Protein AF-A0A087TR12-F1 (afdb_monomer)

Radius of gyration: 14.31 Å; Cα contacts (8 Å, |Δi|>4): 98; chains: 1; bounding box: 40×20×43 Å

Secondary structure (DSSP, 8-state):
---------EEEEEEE-TTS-EEEEEEETT-BHHHHHHHHHHHTT-S-GGG---EEE-TTS-EEEPPSSSBHHHHH--

Organism: Stegodyphus mimosarum (NCBI:txid407821)

Foldseek 3Di:
DDDPPPPFDKDWDWAQDPVRDIDIDIDTQQAFLLVVLVVVCVVVVPPPSVVDFGWDQEPVRDIDTRDRGDGPNVVNPD

Sequence (78 aa):
MPCFGGKKKKYQCTVVLLDETDIVEEIEHKTRGEVILDKVYKHLNLLETAYFGLRYLNKSGESRWLDPLAKISKQLKG

Mean predicted aligned error: 6.43 Å

pLDDT: mean 86.28, std 11.61, range [48.03, 94.31]

InterPro domains:
  IPR000299 FERM domain [PS50057] (11-78)
  IPR018979 FERM, N-terminal [PF09379] (15-77)
  IPR029071 Ubiquitin-like domain superfamily [SSF54236] (8-76)

Solvent-accessible surface area (backbone atoms only — not comparable to full-atom values): 4967 Å² total; per-residue (Å²): 134,85,76,85,74,75,77,79,55,68,44,82,44,78,46,74,47,97,84,75,46,76,46,81,44,85,42,50,59,82,39,37,28,42,62,56,51,52,51,53,34,59,73,68,68,53,82,70,55,90,82,59,84,54,72,46,66,37,83,86,69,48,80,40,74,62,51,43,89,42,39,43,54,61,64,61,56,106

Nearest PDB structures (foldseek):
  3bin-assembly3_A  TM=9.601E-01  e=3.553E-07  Homo sapiens
  6ibe-assembly1_A  TM=9.583E-01  e=3.553E-07  Homo sapiens
  6d21-assembly1_A  TM=9.317E-01  e=7.574E-06  Danio rerio
  6d2q-assembly1_A  TM=9.277E-01  e=9.826E-06  Danio rerio
  6d2k-assembly1_A  TM=8.744E-01  e=1.654E-05  Mus musculus

Structure (mmCIF, N/CA/C/O backbone):
data_AF-A0A087TR12-F1
#
_entry.id   AF-A0A087TR12-F1
#
loop_
_atom_site.group_PDB
_atom_site.id
_atom_site.type_symbol
_atom_site.label_atom_id
_atom_site.label_alt_id
_atom_site.label_comp_id
_atom_site.label_asym_id
_atom_site.label_entity_id
_atom_site.label_seq_id
_atom_site.pdbx_PDB_ins_code
_atom_site.Cartn_x
_atom_site.Cartn_y
_atom_site.Cartn_z
_atom_site.occupancy
_atom_site.B_iso_or_equiv
_atom_site.auth_seq_id
_atom_site.auth_comp_id
_atom_site.auth_asym_id
_atom_site.auth_atom_id
_atom_site.pdbx_PDB_model_num
ATOM 1 N N . MET A 1 1 ? -27.214 10.832 29.223 1.00 52.12 1 MET A N 1
ATOM 2 C CA . MET A 1 1 ? -26.227 9.759 28.970 1.00 52.12 1 MET A CA 1
ATOM 3 C C . MET A 1 1 ? -25.293 10.225 27.861 1.00 52.12 1 MET A C 1
ATOM 5 O O . MET A 1 1 ? -25.764 10.335 26.737 1.00 52.12 1 MET A O 1
ATOM 9 N N . PRO A 1 2 ? -24.026 10.586 28.123 1.00 48.03 2 PRO A N 1
ATOM 10 C CA . PRO A 1 2 ? 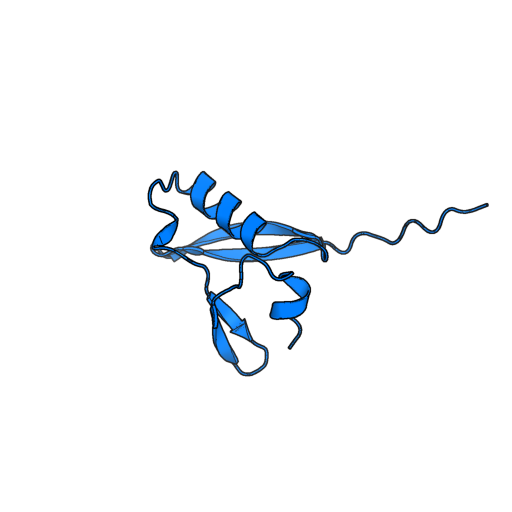-23.112 10.899 27.035 1.00 48.03 2 PRO A CA 1
ATOM 11 C C . PRO A 1 2 ? -22.622 9.583 26.423 1.00 48.03 2 PRO A C 1
ATOM 13 O O . PRO A 1 2 ? -21.953 8.783 27.074 1.00 48.03 2 PRO A O 1
ATOM 16 N N . CYS A 1 3 ? -23.004 9.336 25.172 1.00 53.94 3 CYS A N 1
ATOM 17 C CA . CYS A 1 3 ? -22.469 8.246 24.370 1.00 53.94 3 CYS A CA 1
ATOM 18 C C . CYS A 1 3 ? -20.955 8.445 24.224 1.00 53.94 3 CYS A C 1
ATOM 20 O O . CYS A 1 3 ? -20.511 9.465 23.695 1.00 53.94 3 CYS A O 1
ATOM 22 N N . PHE A 1 4 ? -20.159 7.476 24.681 1.00 57.28 4 PHE A N 1
ATOM 23 C CA . PHE A 1 4 ? -18.712 7.438 24.471 1.00 57.28 4 PHE A CA 1
ATOM 24 C C . PHE A 1 4 ? -18.412 7.214 22.981 1.00 57.28 4 PHE A C 1
ATOM 26 O O . PHE A 1 4 ? -18.103 6.110 22.536 1.00 57.28 4 PHE A O 1
ATOM 33 N N . GLY A 1 5 ? -18.522 8.277 22.184 1.00 55.34 5 GLY A N 1
ATOM 34 C CA . GLY A 1 5 ? -18.037 8.324 20.814 1.00 55.34 5 GLY A CA 1
ATOM 35 C C . GLY A 1 5 ? -16.515 8.260 20.826 1.00 55.34 5 GLY A C 1
ATOM 36 O O . GLY A 1 5 ? -15.842 9.288 20.885 1.00 55.34 5 GLY A O 1
ATOM 37 N N . GLY A 1 6 ? -15.956 7.048 20.820 1.00 59.22 6 GLY A N 1
ATOM 38 C CA . GLY A 1 6 ? -14.518 6.844 20.689 1.00 59.22 6 GLY A CA 1
ATOM 39 C C . GLY A 1 6 ? -14.019 7.540 19.424 1.00 59.22 6 GLY A C 1
ATOM 40 O O . GLY A 1 6 ? -14.379 7.145 18.316 1.00 59.22 6 GLY A O 1
ATOM 41 N N . LYS A 1 7 ? -13.217 8.600 19.586 1.00 60.47 7 LYS A N 1
ATOM 42 C CA . LYS A 1 7 ? -12.666 9.384 18.474 1.00 60.47 7 LYS A CA 1
ATOM 43 C C . LYS A 1 7 ? -11.932 8.443 17.514 1.00 60.47 7 LYS A C 1
ATOM 45 O O . LYS A 1 7 ? -10.964 7.784 17.900 1.00 60.47 7 LYS A O 1
ATOM 50 N N . LYS A 1 8 ? -12.399 8.368 16.265 1.00 67.56 8 LYS A N 1
ATOM 51 C CA . LYS A 1 8 ? -11.737 7.616 15.196 1.00 67.56 8 LYS A CA 1
ATOM 52 C C . LYS A 1 8 ? -10.372 8.259 14.943 1.00 67.56 8 LYS A C 1
ATOM 54 O O . LYS A 1 8 ? -10.300 9.333 14.356 1.00 67.56 8 LYS A O 1
ATOM 59 N N . LYS A 1 9 ? -9.291 7.643 15.435 1.00 75.19 9 LYS A N 1
ATOM 60 C CA . LYS A 1 9 ? -7.927 8.086 15.117 1.00 75.19 9 LYS A CA 1
ATOM 61 C C . LYS A 1 9 ? -7.686 7.856 13.629 1.00 75.19 9 LYS A C 1
ATOM 63 O O . LYS A 1 9 ? -7.705 6.706 13.176 1.00 75.19 9 LYS A O 1
ATOM 68 N N . LYS A 1 10 ? -7.503 8.961 12.916 1.00 83.94 10 LYS A N 1
ATOM 69 C CA . LYS A 1 10 ? -7.098 8.992 11.519 1.00 83.94 10 LYS A CA 1
ATOM 70 C C . LYS A 1 10 ? -5.582 9.125 11.438 1.00 83.94 10 LYS A C 1
ATOM 72 O O . LYS A 1 10 ? -4.975 9.762 12.299 1.00 83.94 10 LYS A O 1
ATOM 77 N N . TYR A 1 11 ? -4.994 8.487 10.442 1.00 86.25 11 TYR A N 1
ATOM 78 C CA . TYR A 1 11 ? -3.578 8.538 10.129 1.00 86.25 11 TYR A CA 1
ATOM 79 C C . TYR A 1 11 ? -3.434 8.978 8.681 1.00 86.25 11 TYR A C 1
ATOM 81 O O . TYR A 1 11 ? -4.223 8.574 7.828 1.00 86.25 11 TYR A O 1
ATOM 89 N N . GLN A 1 12 ? -2.420 9.787 8.425 1.00 88.38 12 GLN A N 1
ATOM 90 C CA . GLN A 1 12 ? -2.023 10.146 7.078 1.00 88.38 12 GLN A CA 1
ATOM 91 C C . GLN A 1 12 ? -0.956 9.148 6.627 1.00 88.38 12 GLN A C 1
ATOM 93 O O . GLN A 1 12 ? 0.047 8.959 7.316 1.00 88.38 12 GLN A O 1
ATOM 98 N N . CYS A 1 13 ? -1.208 8.473 5.512 1.00 89.75 13 CYS A N 1
ATOM 99 C CA . CYS A 1 13 ? -0.276 7.553 4.882 1.00 89.75 13 CYS A CA 1
ATOM 100 C C . CYS A 1 13 ? 0.205 8.162 3.572 1.00 89.75 13 CYS A C 1
ATOM 102 O O . CYS A 1 13 ? -0.600 8.424 2.684 1.00 89.75 13 CYS A O 1
ATOM 104 N N . THR A 1 14 ? 1.515 8.345 3.459 1.00 93.19 14 THR A N 1
ATOM 105 C CA . THR A 1 14 ? 2.164 8.708 2.200 1.00 93.19 14 THR A CA 1
ATOM 106 C C . THR A 1 14 ? 2.651 7.435 1.524 1.00 93.19 14 THR A C 1
ATOM 108 O O . THR A 1 14 ? 3.356 6.633 2.140 1.00 93.19 14 THR A O 1
ATOM 111 N N . VAL A 1 15 ? 2.238 7.235 0.280 1.00 93.12 15 VAL A N 1
ATOM 112 C CA . VAL A 1 15 ? 2.649 6.131 -0.578 1.00 93.12 15 VAL A CA 1
ATOM 113 C C . VAL A 1 15 ? 3.539 6.703 -1.668 1.00 93.12 15 VAL A C 1
ATOM 115 O O . VAL A 1 15 ? 3.073 7.509 -2.466 1.00 93.12 15 VAL A O 1
ATOM 118 N N . VAL A 1 16 ? 4.793 6.263 -1.694 1.00 94.00 16 VAL A N 1
ATOM 119 C CA . VAL A 1 16 ? 5.749 6.612 -2.749 1.00 94.00 16 VAL A CA 1
ATOM 120 C C . VAL A 1 16 ? 5.566 5.629 -3.901 1.00 94.00 16 VAL A C 1
ATOM 122 O O . VAL A 1 16 ? 5.619 4.411 -3.696 1.00 94.00 16 VAL A O 1
ATOM 125 N N . LEU A 1 17 ? 5.315 6.151 -5.094 1.00 93.50 17 LEU A N 1
ATOM 126 C CA . LEU A 1 17 ? 5.134 5.378 -6.315 1.00 93.50 17 LEU A CA 1
ATOM 127 C C . LEU A 1 17 ? 6.468 5.086 -7.012 1.00 93.50 17 LEU A C 1
ATOM 129 O O . LEU A 1 17 ? 7.534 5.546 -6.608 1.00 93.50 17 LEU A O 1
ATOM 133 N N . LEU A 1 18 ? 6.409 4.269 -8.067 1.00 91.75 18 LEU A N 1
ATOM 134 C CA . LEU A 1 18 ? 7.592 3.851 -8.828 1.00 91.75 18 LEU A CA 1
ATOM 135 C C . LEU A 1 18 ? 8.219 4.984 -9.651 1.00 91.75 18 LEU A C 1
ATOM 137 O O . LEU A 1 18 ? 9.384 4.883 -10.018 1.00 91.75 18 LEU A O 1
ATOM 141 N N . ASP A 1 19 ? 7.457 6.035 -9.942 1.00 92.38 19 ASP A N 1
ATOM 142 C CA . ASP A 1 19 ? 7.891 7.248 -10.638 1.00 92.38 19 ASP A CA 1
ATOM 143 C C . ASP A 1 19 ? 8.307 8.369 -9.669 1.00 92.38 19 ASP A C 1
ATOM 145 O O . ASP A 1 19 ? 8.386 9.527 -10.068 1.00 92.38 19 ASP A O 1
ATOM 149 N N . GLU A 1 20 ? 8.555 8.025 -8.400 1.00 92.94 20 GLU A N 1
ATOM 150 C CA . GLU A 1 20 ? 8.943 8.953 -7.326 1.00 92.94 20 GLU A CA 1
ATOM 151 C C . GLU A 1 20 ? 7.860 9.979 -6.956 1.00 92.94 20 GLU A C 1
ATOM 153 O O . GLU A 1 20 ? 8.120 10.922 -6.209 1.00 92.94 20 GLU A O 1
ATOM 158 N N . THR A 1 21 ? 6.624 9.788 -7.428 1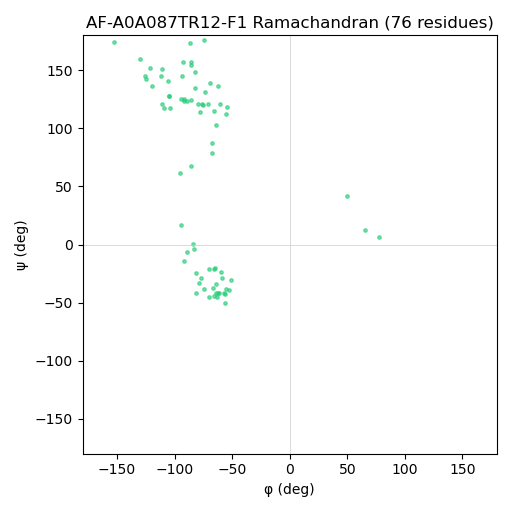.00 93.62 21 THR A N 1
ATOM 159 C CA . THR A 1 21 ? 5.491 10.612 -7.004 1.00 93.62 21 THR A CA 1
ATOM 160 C C . THR A 1 21 ? 4.908 10.123 -5.680 1.00 93.62 21 THR A C 1
ATOM 162 O O . THR A 1 21 ? 4.902 8.930 -5.372 1.00 93.62 21 THR A O 1
ATOM 165 N N . ASP A 1 22 ? 4.389 11.061 -4.890 1.00 93.81 22 ASP A N 1
ATOM 166 C CA . ASP A 1 22 ? 3.778 10.776 -3.596 1.00 93.81 22 ASP A CA 1
ATOM 167 C C . ASP A 1 22 ? 2.253 10.869 -3.672 1.00 93.81 22 ASP A C 1
ATOM 169 O O . ASP A 1 22 ? 1.690 11.900 -4.046 1.00 93.81 22 ASP A O 1
ATOM 173 N N . ILE A 1 23 ? 1.571 9.820 -3.215 1.00 92.19 23 ILE A N 1
ATOM 174 C CA . ILE A 1 23 ? 0.129 9.841 -2.963 1.00 92.19 23 ILE A CA 1
ATOM 175 C C . ILE A 1 23 ? -0.106 9.910 -1.461 1.00 92.19 23 ILE A C 1
ATOM 177 O O . ILE A 1 23 ? 0.387 9.085 -0.693 1.00 92.19 23 ILE A O 1
ATOM 181 N N . VAL A 1 24 ? -0.916 10.873 -1.033 1.00 92.19 24 VAL A N 1
ATOM 182 C CA . VAL A 1 24 ? -1.300 11.033 0.369 1.00 92.19 24 VAL A CA 1
ATOM 183 C C . VAL A 1 24 ? -2.728 10.545 0.572 1.00 92.19 24 VAL A C 1
ATOM 185 O O . VAL A 1 24 ? -3.672 11.130 0.052 1.00 92.19 24 VAL A O 1
ATOM 188 N N . GLU A 1 25 ? -2.889 9.514 1.398 1.00 90.38 25 GLU A N 1
ATOM 189 C CA . GLU A 1 25 ? -4.182 8.927 1.734 1.00 90.38 25 GLU A CA 1
ATOM 190 C C . GLU A 1 25 ? -4.483 9.015 3.231 1.00 90.38 25 GLU A C 1
ATOM 192 O O . GLU A 1 25 ? -3.647 8.720 4.089 1.00 90.38 25 GLU A O 1
ATOM 197 N N . GLU A 1 26 ? -5.723 9.376 3.562 1.00 90.25 26 GLU A N 1
ATOM 198 C CA . GLU A 1 26 ? -6.210 9.360 4.939 1.00 90.25 26 GLU A CA 1
ATOM 199 C C . GLU A 1 26 ? -6.816 7.987 5.262 1.00 90.25 26 GLU A C 1
ATOM 201 O O . GLU A 1 26 ? -7.748 7.513 4.599 1.00 90.25 26 GLU A O 1
ATOM 206 N N . ILE A 1 27 ? -6.293 7.340 6.304 1.00 89.12 27 ILE A N 1
ATOM 207 C CA . ILE A 1 27 ? -6.757 6.032 6.771 1.00 89.12 27 ILE A CA 1
ATOM 208 C C . ILE A 1 27 ? -7.218 6.074 8.224 1.00 89.12 27 ILE A C 1
ATOM 210 O O . ILE A 1 27 ? -6.721 6.835 9.050 1.00 89.12 27 ILE A O 1
ATOM 214 N N . GLU A 1 28 ? -8.150 5.198 8.582 1.00 89.94 28 GLU A N 1
ATOM 215 C CA . GLU A 1 28 ? -8.561 5.008 9.968 1.00 89.94 28 GLU A CA 1
ATOM 2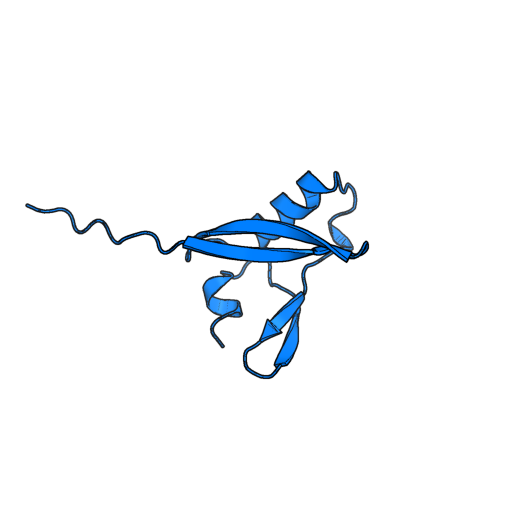16 C C . GLU A 1 28 ? -7.747 3.886 10.628 1.00 89.94 28 GLU A C 1
ATOM 218 O O . GLU A 1 28 ? -7.288 2.943 9.985 1.00 89.94 28 GLU A O 1
ATOM 223 N N . HIS A 1 29 ? -7.658 3.894 11.961 1.00 84.31 29 HIS A N 1
ATOM 224 C CA . HIS A 1 29 ? -7.027 2.804 12.721 1.00 84.31 29 HIS A CA 1
ATOM 225 C C . HIS A 1 29 ? -7.550 1.397 12.358 1.00 84.31 29 HIS A C 1
ATOM 227 O O . HIS A 1 29 ? -6.848 0.397 12.520 1.00 84.31 29 HIS A O 1
ATOM 233 N N . LYS A 1 30 ? -8.818 1.278 11.953 1.00 85.56 30 LYS A N 1
ATOM 234 C CA . LYS A 1 30 ? -9.459 -0.012 11.656 1.00 85.56 30 LYS A CA 1
ATOM 235 C C . LYS A 1 30 ? -9.289 -0.450 10.198 1.00 85.56 30 LYS A C 1
ATOM 237 O O . LYS A 1 30 ? -9.677 -1.576 9.894 1.00 85.56 30 LYS A O 1
ATOM 242 N N . THR A 1 31 ? -8.716 0.399 9.347 1.00 89.88 31 THR A N 1
ATOM 243 C CA . THR A 1 31 ? -8.535 0.139 7.919 1.00 89.88 31 THR A CA 1
ATOM 244 C C . THR A 1 31 ? -7.619 -1.071 7.695 1.00 89.88 31 THR A C 1
ATOM 246 O O . THR A 1 31 ? -6.611 -1.257 8.389 1.00 89.88 31 THR A O 1
ATOM 249 N N . ARG A 1 32 ? -8.017 -1.932 6.752 1.00 93.19 32 ARG A N 1
ATOM 250 C CA . ARG A 1 32 ? -7.239 -3.088 6.279 1.00 93.19 32 ARG A CA 1
ATOM 251 C C . ARG A 1 32 ? -6.280 -2.670 5.169 1.00 93.19 32 ARG A C 1
ATOM 253 O O . ARG A 1 32 ? -6.566 -1.694 4.480 1.00 93.19 32 ARG A O 1
ATOM 260 N N . GLY A 1 33 ? -5.183 -3.409 4.999 1.00 91.88 33 GLY A N 1
ATOM 261 C CA . GLY A 1 33 ? -4.193 -3.144 3.950 1.00 91.88 33 GLY A CA 1
ATOM 262 C C . GLY A 1 33 ? -4.806 -3.108 2.552 1.00 91.88 33 GLY A C 1
ATOM 263 O O . GLY A 1 33 ? -4.492 -2.212 1.774 1.00 91.88 33 GLY A O 1
ATOM 264 N N . GLU A 1 34 ? -5.766 -3.998 2.293 1.00 94.31 34 GLU A N 1
ATOM 265 C CA . GLU A 1 34 ? -6.503 -4.095 1.027 1.00 94.31 34 GLU A CA 1
ATOM 266 C C . GLU A 1 34 ? -7.114 -2.759 0.592 1.00 94.31 34 GLU A C 1
ATOM 268 O O . GLU A 1 34 ? -7.044 -2.400 -0.575 1.00 94.31 34 GLU A O 1
ATOM 273 N N . VAL A 1 35 ? -7.645 -1.975 1.535 1.00 93.06 35 VAL A N 1
ATOM 274 C CA . VAL A 1 35 ? -8.305 -0.702 1.217 1.00 93.06 35 VAL A CA 1
ATOM 275 C C . VAL A 1 35 ? -7.313 0.329 0.679 1.00 93.06 35 VAL A C 1
ATOM 277 O O . VAL A 1 35 ? -7.664 1.095 -0.210 1.00 93.06 35 VAL A O 1
ATOM 280 N N . ILE A 1 36 ? -6.082 0.378 1.203 1.00 92.38 36 ILE A N 1
ATOM 281 C CA . ILE A 1 36 ? -5.056 1.285 0.661 1.00 92.38 36 ILE A CA 1
ATOM 282 C C . ILE A 1 36 ? -4.613 0.803 -0.714 1.00 92.38 36 ILE A C 1
ATOM 284 O O . ILE A 1 36 ? -4.501 1.614 -1.627 1.00 92.38 36 ILE A O 1
ATOM 288 N N . LEU A 1 37 ? -4.374 -0.502 -0.854 1.00 93.56 37 LEU A N 1
ATOM 289 C CA . LEU A 1 37 ? -3.949 -1.097 -2.118 1.00 93.56 37 LEU A CA 1
ATOM 290 C C . LEU A 1 37 ? -4.958 -0.784 -3.227 1.00 93.56 37 LEU A C 1
ATOM 292 O O . LEU A 1 37 ? -4.579 -0.222 -4.248 1.00 93.56 37 LEU A O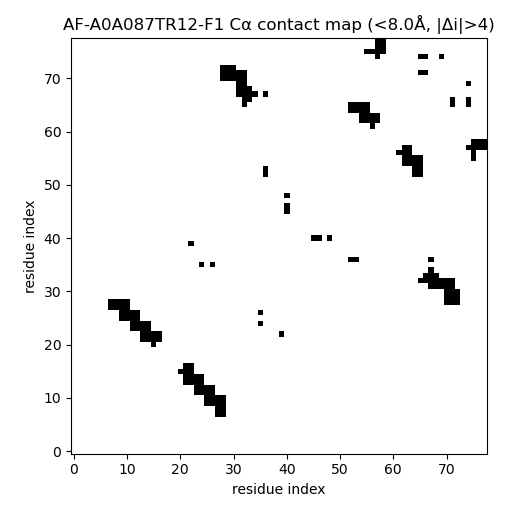 1
ATOM 296 N N . ASP A 1 38 ? -6.245 -1.024 -2.975 1.00 93.25 38 ASP A N 1
ATOM 297 C CA . ASP A 1 38 ? -7.332 -0.722 -3.910 1.00 93.25 38 ASP A CA 1
ATOM 298 C C . ASP A 1 38 ? -7.371 0.762 -4.310 1.00 93.25 38 ASP A C 1
ATOM 300 O O . ASP A 1 38 ? -7.516 1.083 -5.488 1.00 93.25 38 ASP A O 1
ATOM 304 N N . LYS A 1 39 ? -7.171 1.685 -3.360 1.00 92.56 39 LYS A N 1
ATOM 305 C CA . LYS A 1 39 ? -7.101 3.121 -3.670 1.00 92.56 39 LYS A CA 1
ATOM 306 C C . LYS A 1 39 ? -5.925 3.471 -4.580 1.00 92.56 39 LYS A C 1
ATOM 308 O O . LYS A 1 39 ? -6.112 4.216 -5.538 1.00 92.56 39 LYS A O 1
ATOM 313 N N . VAL A 1 40 ? -4.739 2.930 -4.302 1.00 93.19 40 VAL A N 1
ATOM 314 C CA . VAL A 1 40 ? -3.536 3.174 -5.113 1.00 93.19 40 VAL A CA 1
ATOM 315 C C . VAL A 1 40 ? -3.707 2.588 -6.513 1.00 93.19 40 VAL A C 1
ATOM 317 O O . VAL A 1 40 ? -3.441 3.269 -7.501 1.00 93.19 40 VAL A O 1
ATOM 320 N N . TYR A 1 41 ? -4.226 1.363 -6.622 1.00 93.62 41 TYR A N 1
ATOM 321 C CA . TYR A 1 41 ? -4.486 0.734 -7.915 1.00 93.62 41 TYR A CA 1
ATOM 322 C C . TYR A 1 41 ? -5.513 1.509 -8.738 1.00 93.62 41 TYR A C 1
ATOM 324 O O . TYR A 1 41 ? -5.304 1.715 -9.930 1.00 93.62 41 TYR A O 1
ATOM 332 N N . LYS A 1 42 ? -6.590 1.989 -8.106 1.00 92.50 42 LYS A N 1
ATOM 333 C CA . LYS A 1 42 ? -7.591 2.841 -8.762 1.00 92.50 42 LYS A CA 1
ATOM 334 C C . LYS A 1 42 ? -7.009 4.172 -9.216 1.00 92.50 42 LYS A C 1
ATOM 336 O O . LYS A 1 42 ? -7.320 4.603 -10.320 1.00 92.50 42 LYS A O 1
ATOM 341 N N . HIS A 1 43 ? -6.162 4.803 -8.402 1.00 91.31 43 HIS A N 1
ATOM 342 C CA . HIS A 1 43 ? -5.505 6.058 -8.765 1.00 91.31 43 HIS A CA 1
ATOM 343 C C . HIS A 1 43 ? -4.617 5.897 -10.007 1.00 91.31 43 HIS A C 1
ATOM 345 O O . HIS A 1 43 ? -4.646 6.733 -10.903 1.00 91.31 43 HIS A O 1
ATOM 351 N N . LEU A 1 44 ? -3.884 4.786 -10.083 1.00 91.38 44 LEU A N 1
ATOM 352 C CA . LEU A 1 44 ? -3.014 4.448 -11.211 1.00 91.38 44 LEU A CA 1
ATOM 353 C C . LEU A 1 44 ? -3.745 3.790 -12.390 1.00 91.38 44 LEU A C 1
ATOM 355 O O . LEU A 1 44 ? -3.119 3.502 -13.407 1.00 91.38 44 LEU A O 1
ATOM 359 N N . ASN A 1 45 ? -5.048 3.522 -12.257 1.00 91.94 45 ASN A N 1
ATOM 360 C CA . ASN A 1 45 ? -5.837 2.740 -13.210 1.00 91.94 45 ASN A CA 1
ATOM 361 C C . ASN A 1 45 ? -5.168 1.394 -13.582 1.00 91.94 45 ASN A C 1
ATOM 363 O O . ASN A 1 45 ? -5.122 0.989 -14.745 1.00 91.94 45 ASN A O 1
ATOM 367 N N . LEU A 1 46 ? -4.608 0.716 -12.575 1.00 90.19 46 LEU A N 1
ATOM 368 C CA . LEU A 1 46 ? -3.882 -0.546 -12.717 1.00 90.19 46 LEU A CA 1
ATOM 369 C C . LEU A 1 46 ? -4.849 -1.712 -12.943 1.00 90.19 46 LEU A C 1
ATOM 371 O O . LEU A 1 46 ? -5.671 -2.023 -12.083 1.00 90.19 46 LEU A O 1
ATOM 375 N N . LEU A 1 47 ? -4.704 -2.394 -14.081 1.00 87.19 47 LEU A N 1
ATOM 376 C CA . LEU A 1 47 ? -5.475 -3.600 -14.400 1.00 87.19 47 LEU A CA 1
ATOM 377 C C . LEU A 1 47 ? -4.879 -4.852 -13.740 1.00 87.19 47 LEU A C 1
ATOM 379 O O . LEU A 1 47 ? -5.607 -5.673 -13.189 1.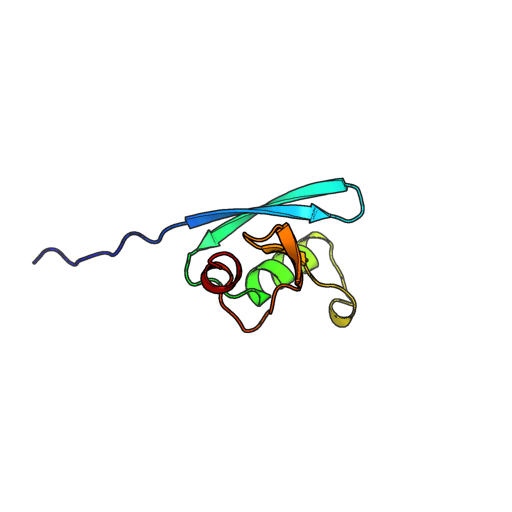00 87.19 47 LEU A O 1
ATOM 383 N N . GLU A 1 48 ? -3.552 -4.990 -13.750 1.00 91.56 48 GLU A N 1
ATOM 384 C CA . GLU A 1 48 ? -2.867 -6.190 -13.257 1.00 91.56 48 GLU A CA 1
ATOM 385 C C . GLU A 1 48 ? -2.409 -6.052 -11.798 1.00 91.56 48 GLU A C 1
ATOM 387 O O . GLU A 1 48 ? -1.225 -6.118 -11.470 1.00 91.56 48 GLU A O 1
ATOM 392 N N . THR A 1 49 ? -3.358 -5.862 -10.885 1.00 90.12 49 THR A N 1
ATOM 393 C CA . THR A 1 49 ? -3.072 -5.597 -9.462 1.00 90.12 49 THR A CA 1
ATOM 394 C C . THR A 1 49 ? -2.398 -6.760 -8.729 1.00 90.12 49 THR A C 1
ATOM 396 O O . THR A 1 49 ? -1.741 -6.539 -7.716 1.00 90.12 49 THR A O 1
ATOM 399 N N . ALA A 1 50 ? -2.494 -7.984 -9.259 1.00 89.31 50 ALA A N 1
ATOM 400 C CA . ALA A 1 50 ? -1.903 -9.186 -8.671 1.00 89.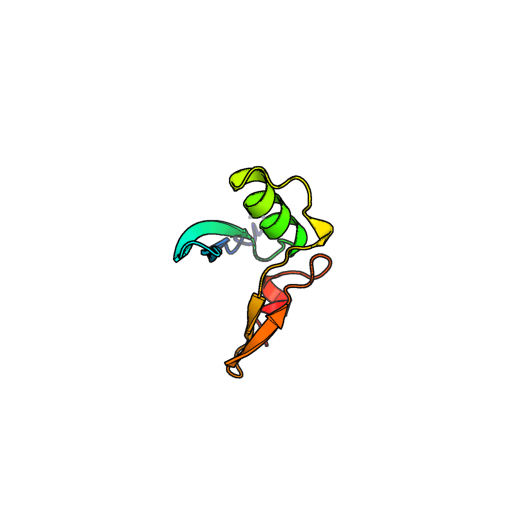31 50 ALA A CA 1
ATOM 401 C C . ALA A 1 50 ? -0.362 -9.185 -8.651 1.00 89.31 50 ALA A C 1
ATOM 403 O O . ALA A 1 50 ? 0.231 -9.916 -7.859 1.00 89.31 50 ALA A O 1
ATOM 404 N N . TYR A 1 51 ? 0.288 -8.376 -9.495 1.00 91.94 51 TYR A N 1
ATOM 405 C CA . TYR A 1 51 ? 1.753 -8.281 -9.549 1.00 91.94 51 TYR A CA 1
ATOM 406 C C . TYR A 1 51 ? 2.331 -7.190 -8.649 1.00 91.94 51 TYR A C 1
ATOM 408 O O . TYR A 1 51 ? 3.537 -7.165 -8.406 1.00 91.94 51 TYR A O 1
ATOM 416 N N . PHE A 1 52 ? 1.490 -6.284 -8.155 1.00 92.94 52 PHE A N 1
ATOM 417 C CA . PHE A 1 52 ? 1.930 -5.125 -7.391 1.00 92.94 52 PHE A CA 1
ATOM 418 C C . PHE A 1 52 ? 1.522 -5.251 -5.932 1.00 92.94 52 PHE A C 1
ATOM 420 O O . PHE A 1 52 ? 0.489 -5.818 -5.593 1.00 92.94 52 PHE A O 1
ATOM 427 N N . GLY A 1 53 ? 2.308 -4.644 -5.054 1.00 92.81 53 GLY A N 1
ATOM 428 C CA . GLY A 1 53 ? 1.993 -4.529 -3.638 1.00 92.81 53 GLY A CA 1
ATOM 429 C C . GLY A 1 53 ? 2.656 -3.297 -3.045 1.00 92.81 53 GLY A C 1
ATOM 430 O O . GLY A 1 53 ? 3.457 -2.630 -3.699 1.00 92.81 53 GLY A O 1
ATOM 431 N N . LEU A 1 54 ? 2.351 -3.015 -1.784 1.00 93.69 54 LEU A N 1
ATOM 432 C CA . LEU A 1 54 ? 2.996 -1.938 -1.040 1.00 93.69 54 LEU A CA 1
ATOM 433 C C . LEU A 1 54 ? 3.977 -2.511 -0.032 1.00 93.69 54 LEU A C 1
ATOM 435 O O . LEU A 1 54 ? 3.695 -3.510 0.631 1.00 93.69 54 LEU A O 1
ATOM 439 N N . ARG A 1 55 ? 5.123 -1.849 0.107 1.00 93.69 55 ARG A N 1
ATOM 440 C CA . ARG A 1 55 ? 6.108 -2.129 1.151 1.00 93.69 55 ARG A CA 1
ATOM 441 C C . ARG A 1 55 ? 6.158 -0.972 2.130 1.00 93.69 55 ARG A C 1
ATOM 443 O O . ARG A 1 55 ? 6.021 0.185 1.750 1.00 93.69 55 ARG A O 1
ATOM 450 N N . TYR A 1 56 ? 6.378 -1.301 3.392 1.00 91.06 56 TYR A N 1
ATOM 451 C CA . TYR A 1 56 ? 6.575 -0.333 4.459 1.00 91.06 56 TYR A CA 1
ATOM 452 C C . TYR A 1 56 ? 7.833 -0.681 5.250 1.00 91.06 56 TYR A C 1
ATOM 454 O O . TYR A 1 56 ? 8.313 -1.815 5.214 1.00 91.06 56 TYR A O 1
ATOM 462 N N . LEU A 1 57 ? 8.375 0.302 5.962 1.00 89.81 57 LEU A N 1
ATOM 463 C CA . LEU A 1 57 ? 9.452 0.082 6.920 1.00 89.81 57 LEU A CA 1
ATOM 464 C C . LEU A 1 57 ? 8.842 -0.155 8.298 1.00 89.81 57 LEU A C 1
ATOM 466 O O . LEU A 1 57 ? 8.041 0.649 8.781 1.00 89.81 57 LEU A O 1
ATOM 470 N N . ASN A 1 58 ? 9.196 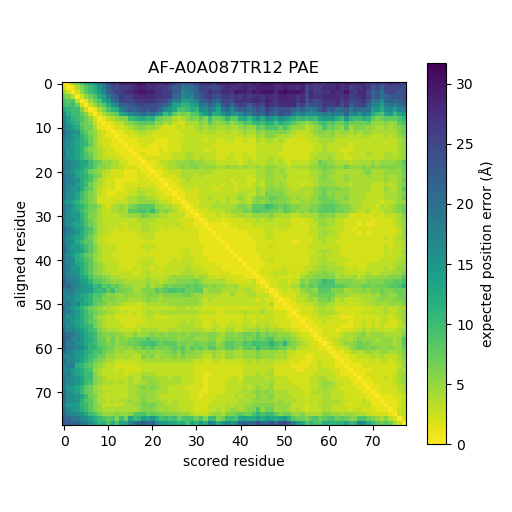-1.272 8.928 1.00 85.88 58 ASN A N 1
ATOM 471 C CA . ASN A 1 58 ? 8.824 -1.508 10.317 1.00 85.88 58 ASN A CA 1
ATOM 472 C C . ASN A 1 58 ? 9.690 -0.649 11.264 1.00 85.88 58 ASN A C 1
ATOM 474 O O . ASN A 1 58 ? 10.632 0.025 10.847 1.00 85.88 58 ASN A O 1
ATOM 478 N N . LYS A 1 59 ? 9.400 -0.694 12.569 1.00 82.88 59 LYS A N 1
ATOM 479 C CA . LYS A 1 59 ? 10.199 0.023 13.582 1.00 82.88 59 LYS A CA 1
ATOM 480 C C . LYS A 1 59 ? 11.669 -0.400 13.634 1.00 82.88 59 LYS A C 1
ATOM 482 O O . LYS A 1 59 ? 12.498 0.371 14.097 1.00 82.88 59 LYS A O 1
ATOM 487 N N . SER A 1 60 ? 11.976 -1.609 13.177 1.00 85.62 60 SER A N 1
ATOM 488 C CA . SER A 1 60 ? 13.333 -2.149 13.098 1.00 8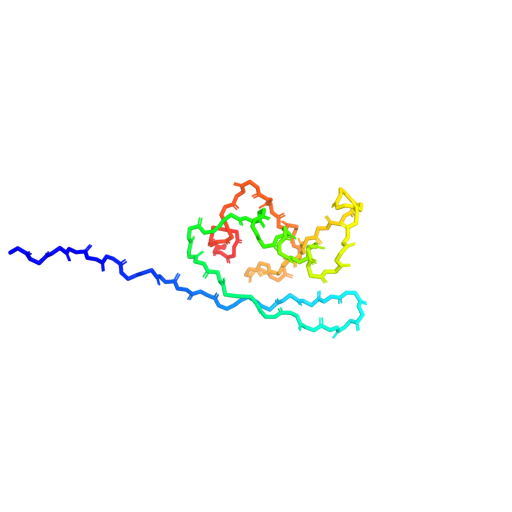5.62 60 SER A CA 1
ATOM 489 C C . SER A 1 60 ? 14.069 -1.720 11.822 1.00 85.62 60 SER A C 1
ATOM 491 O O . SER A 1 60 ? 15.212 -2.118 11.630 1.00 85.62 60 SER A O 1
ATOM 493 N N . GLY A 1 61 ? 13.440 -0.920 10.950 1.00 85.12 61 GLY A N 1
ATOM 494 C CA . GLY A 1 61 ? 14.014 -0.489 9.673 1.00 85.12 61 GLY A CA 1
ATOM 495 C C . GLY A 1 61 ? 13.975 -1.555 8.575 1.00 85.12 61 GLY A C 1
ATOM 496 O O . GLY A 1 61 ? 14.517 -1.349 7.494 1.00 85.12 61 GLY A O 1
ATOM 497 N N . GLU A 1 62 ? 13.326 -2.691 8.815 1.00 89.88 62 GLU A N 1
ATOM 498 C CA . GLU A 1 62 ? 13.175 -3.750 7.826 1.00 89.88 62 GLU A CA 1
ATOM 499 C C . GLU A 1 62 ? 12.016 -3.433 6.886 1.00 89.88 62 GLU A C 1
ATOM 501 O O . GLU A 1 62 ? 10.911 -3.076 7.316 1.00 89.88 62 GLU A O 1
ATOM 506 N N . SER A 1 63 ? 12.248 -3.625 5.589 1.00 91.38 63 SER A N 1
ATOM 507 C CA . SER A 1 63 ? 11.204 -3.469 4.586 1.00 91.38 63 SER A CA 1
ATOM 508 C C . SER A 1 63 ? 10.325 -4.716 4.541 1.00 91.38 63 SER A C 1
ATOM 510 O O . SER A 1 63 ? 10.811 -5.816 4.286 1.00 91.38 63 SER A O 1
ATOM 512 N N . ARG A 1 64 ? 9.026 -4.547 4.788 1.00 92.69 64 ARG A N 1
ATOM 513 C CA . ARG A 1 64 ? 8.036 -5.629 4.795 1.00 92.69 64 ARG A CA 1
ATOM 514 C C . ARG A 1 64 ? 6.887 -5.311 3.855 1.00 92.69 64 ARG A C 1
ATOM 516 O O . ARG A 1 64 ? 6.495 -4.154 3.714 1.00 92.69 64 ARG A O 1
ATOM 523 N N . TRP A 1 65 ? 6.353 -6.344 3.212 1.00 93.06 65 TRP A N 1
ATOM 524 C CA . TRP A 1 65 ? 5.145 -6.222 2.403 1.00 93.06 65 TRP A CA 1
ATOM 525 C C . TRP A 1 65 ? 3.932 -5.976 3.297 1.00 93.06 65 TRP A C 1
ATOM 527 O O . TRP A 1 65 ? 3.800 -6.577 4.364 1.00 93.06 65 TRP A O 1
ATOM 537 N N . LEU A 1 66 ? 3.063 -5.076 2.853 1.00 93.56 66 LEU A N 1
ATOM 538 C CA . LEU A 1 66 ? 1.778 -4.823 3.474 1.00 93.56 66 LEU A CA 1
ATOM 539 C C . LEU A 1 66 ? 0.859 -6.016 3.204 1.00 93.56 66 LEU A C 1
ATOM 541 O O . LEU A 1 66 ? 0.557 -6.334 2.057 1.00 93.56 66 LEU A O 1
ATOM 545 N N . ASP A 1 67 ? 0.385 -6.650 4.265 1.00 93.56 67 ASP A N 1
ATOM 546 C CA . ASP A 1 67 ? -0.613 -7.707 4.189 1.00 93.56 67 ASP A CA 1
ATOM 547 C C . ASP A 1 67 ? -2.006 -7.084 3.937 1.00 93.56 67 ASP A C 1
ATOM 549 O O . ASP A 1 67 ? -2.464 -6.262 4.749 1.00 93.56 67 ASP A O 1
ATOM 553 N N . PRO A 1 68 ? -2.697 -7.447 2.837 1.00 92.12 68 PRO A N 1
ATOM 554 C CA . PRO A 1 68 ? -4.020 -6.920 2.514 1.00 92.12 68 PRO A CA 1
ATOM 555 C C . PRO A 1 68 ? -5.090 -7.316 3.542 1.00 92.12 68 PRO A C 1
ATOM 557 O O . PRO A 1 68 ? -5.983 -6.518 3.846 1.00 92.12 68 PRO A O 1
ATOM 560 N N . LEU A 1 69 ? -4.985 -8.510 4.131 1.00 91.81 69 LEU A N 1
ATOM 561 C CA . LEU A 1 69 ? -5.979 -9.067 5.050 1.00 91.81 69 LEU A CA 1
ATOM 562 C C . LEU A 1 69 ? -5.819 -8.514 6.474 1.00 91.81 69 LEU A C 1
ATOM 564 O O . LEU A 1 69 ? -6.786 -8.451 7.247 1.00 91.81 69 LEU A O 1
ATOM 568 N N . ALA A 1 70 ? -4.613 -8.066 6.827 1.00 91.88 70 ALA A N 1
ATOM 569 C CA . ALA A 1 70 ? -4.317 -7.493 8.131 1.00 91.88 70 ALA A CA 1
ATOM 570 C C . ALA A 1 70 ? -4.624 -5.986 8.215 1.00 91.88 70 ALA A C 1
ATOM 572 O O . ALA A 1 70 ? -4.644 -5.229 7.245 1.00 91.88 70 ALA A O 1
ATOM 573 N N . LYS A 1 71 ? -4.845 -5.505 9.444 1.00 90.88 71 LYS A N 1
ATOM 574 C CA . LYS A 1 71 ? -5.035 -4.071 9.718 1.00 90.88 71 LYS A CA 1
ATOM 575 C C . LYS A 1 71 ? -3.706 -3.338 9.620 1.00 90.88 71 LYS A C 1
ATOM 577 O O . LYS A 1 71 ? -2.763 -3.723 10.307 1.00 90.88 71 LYS A O 1
ATOM 582 N N . ILE A 1 72 ? -3.665 -2.230 8.885 1.00 89.56 72 ILE A N 1
ATOM 583 C CA . ILE A 1 72 ? -2.450 -1.412 8.720 1.00 89.56 72 ILE A CA 1
ATOM 584 C C . ILE A 1 72 ? -1.908 -0.963 10.078 1.00 89.56 72 ILE A C 1
ATOM 586 O O . ILE A 1 72 ? -0.724 -1.096 10.365 1.00 89.56 72 ILE A O 1
ATOM 590 N N . SER A 1 73 ? -2.794 -0.535 10.980 1.00 86.62 73 SER A N 1
ATOM 591 C CA . SER A 1 73 ? -2.403 -0.117 12.330 1.00 86.62 73 SER A CA 1
ATOM 592 C C . SER A 1 73 ? -1.700 -1.205 13.142 1.00 86.62 73 SER A C 1
ATOM 594 O O . SER A 1 73 ? -0.893 -0.863 13.996 1.00 86.62 73 SER A O 1
ATOM 596 N N . LYS A 1 74 ? -1.988 -2.492 12.906 1.00 87.62 74 LYS A N 1
ATOM 597 C CA . LYS A 1 74 ? -1.277 -3.602 13.557 1.00 87.62 74 LYS A CA 1
ATOM 598 C C . LYS A 1 74 ? 0.078 -3.874 12.906 1.00 87.62 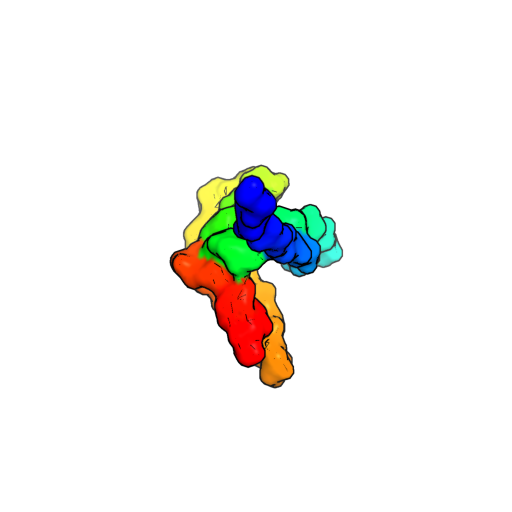74 LYS A C 1
ATOM 600 O O . LYS A 1 74 ? 1.000 -4.255 13.605 1.00 87.62 74 LYS A O 1
ATOM 605 N N . GLN A 1 75 ? 0.185 -3.675 11.597 1.00 87.75 75 GLN A N 1
ATOM 606 C CA . GLN A 1 75 ? 1.406 -3.925 10.829 1.00 87.75 75 GLN A CA 1
ATOM 607 C C . GLN A 1 75 ? 2.471 -2.844 11.066 1.00 87.75 75 GLN A C 1
ATOM 609 O O . GLN A 1 75 ? 3.654 -3.153 11.196 1.00 87.75 75 GLN A O 1
ATOM 614 N N . LEU A 1 76 ? 2.040 -1.583 11.179 1.00 81.00 76 LEU A N 1
ATOM 615 C CA . LEU A 1 76 ? 2.912 -0.437 11.464 1.00 81.00 76 LEU A CA 1
ATOM 616 C C . LEU A 1 76 ? 3.316 -0.357 12.944 1.00 81.00 76 LEU A C 1
ATOM 618 O O . LEU A 1 76 ? 4.391 0.138 13.280 1.00 81.00 76 LEU A O 1
ATOM 622 N N . LYS A 1 77 ? 2.460 -0.853 13.845 1.00 69.75 77 LYS A N 1
ATOM 623 C CA . LYS A 1 77 ? 2.768 -1.016 15.271 1.00 69.75 77 LYS A CA 1
ATOM 624 C C . LYS A 1 77 ? 3.468 -2.358 15.497 1.00 69.75 77 LYS A C 1
ATOM 626 O O . LYS A 1 77 ? 2.893 -3.251 16.110 1.00 69.75 77 LYS A O 1
ATOM 631 N N . GLY A 1 78 ? 4.694 -2.481 14.991 1.00 55.16 78 GLY A N 1
ATOM 632 C CA . GLY A 1 78 ? 5.677 -3.342 15.657 1.00 55.16 78 GLY A CA 1
ATOM 633 C C . GLY A 1 78 ? 5.888 -2.883 17.093 1.00 55.16 78 GLY A C 1
ATOM 634 O O . GLY A 1 78 ? 5.726 -1.665 17.340 1.00 55.16 78 GLY A O 1
#